Protein AF-A0A1S1TXU4-F1 (afdb_monomer_lite)

Structure (mmCIF, N/CA/C/O backbone):
data_AF-A0A1S1TXU4-F1
#
_entry.id   AF-A0A1S1TXU4-F1
#
loop_
_atom_site.group_PDB
_atom_site.id
_atom_site.type_symbol
_atom_site.label_atom_id
_atom_site.label_alt_id
_atom_site.label_comp_id
_atom_site.label_asym_id
_atom_site.label_entity_id
_atom_site.label_seq_id
_atom_site.pdbx_PDB_ins_code
_atom_site.Cartn_x
_atom_site.Cartn_y
_atom_site.Cartn_z
_atom_site.occupancy
_atom_site.B_iso_or_equiv
_atom_site.auth_seq_id
_atom_site.auth_comp_id
_atom_site.auth_asym_id
_atom_site.auth_atom_id
_atom_site.pdbx_PDB_model_num
ATOM 1 N N . MET A 1 1 ? 10.728 -5.138 -17.905 1.00 56.84 1 MET A N 1
ATOM 2 C CA . MET A 1 1 ? 10.617 -5.791 -16.585 1.00 56.84 1 MET A CA 1
ATOM 3 C C . MET A 1 1 ? 11.322 -4.879 -15.608 1.00 56.84 1 MET A C 1
ATOM 5 O O . MET A 1 1 ? 12.507 -4.655 -15.802 1.00 56.84 1 MET A O 1
ATOM 9 N N . ILE A 1 2 ? 10.602 -4.271 -14.668 1.00 71.00 2 ILE A N 1
ATOM 10 C CA . ILE A 1 2 ? 11.248 -3.433 -13.652 1.00 71.00 2 ILE A CA 1
ATOM 11 C C . ILE A 1 2 ? 11.953 -4.320 -12.621 1.00 71.00 2 ILE A C 1
ATOM 13 O O . ILE A 1 2 ? 11.500 -5.438 -12.352 1.00 71.00 2 ILE A O 1
ATOM 17 N N . SER A 1 3 ? 13.072 -3.840 -12.086 1.00 83.06 3 SER A N 1
ATOM 18 C CA . SER A 1 3 ? 13.880 -4.567 -11.102 1.00 83.06 3 SER A CA 1
ATOM 19 C C . SER A 1 3 ? 13.104 -4.796 -9.802 1.00 83.06 3 SER A C 1
ATOM 21 O O . SER A 1 3 ? 12.238 -4.002 -9.446 1.00 83.06 3 SER A O 1
ATOM 23 N N . GLN A 1 4 ? 13.441 -5.851 -9.050 1.00 79.06 4 GLN A N 1
ATOM 24 C CA . GLN A 1 4 ? 12.842 -6.134 -7.730 1.00 79.06 4 GLN A CA 1
ATOM 25 C C . GLN A 1 4 ? 12.873 -4.916 -6.789 1.00 79.06 4 GLN A C 1
ATOM 27 O O . GLN A 1 4 ? 11.909 -4.681 -6.072 1.00 79.06 4 GLN A O 1
ATOM 32 N N . HIS A 1 5 ? 13.943 -4.115 -6.830 1.00 83.25 5 HIS A N 1
ATOM 33 C CA . HIS A 1 5 ? 14.029 -2.870 -6.062 1.00 83.25 5 HIS A CA 1
ATOM 34 C C . HIS A 1 5 ? 12.968 -1.850 -6.484 1.00 83.25 5 HIS A C 1
ATOM 36 O O . HIS A 1 5 ? 12.195 -1.411 -5.643 1.00 83.25 5 HIS A O 1
ATOM 42 N N . GLU A 1 6 ? 12.861 -1.544 -7.779 1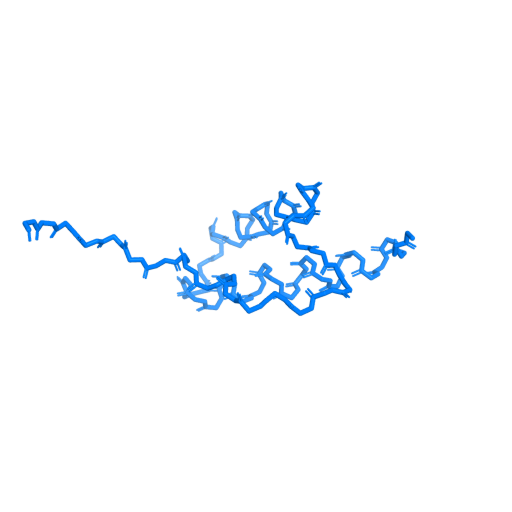.00 84.06 6 GLU A N 1
ATOM 43 C CA . GLU A 1 6 ? 11.814 -0.657 -8.304 1.00 84.06 6 GLU A CA 1
ATOM 44 C C . GLU A 1 6 ? 10.411 -1.161 -7.946 1.00 84.06 6 GLU A C 1
ATOM 46 O O . GLU A 1 6 ? 9.565 -0.376 -7.528 1.00 84.06 6 GLU A O 1
ATOM 51 N N . ARG A 1 7 ? 10.163 -2.475 -8.027 1.00 83.25 7 ARG A N 1
ATOM 52 C CA . ARG A 1 7 ? 8.882 -3.064 -7.594 1.00 83.25 7 ARG A CA 1
ATOM 53 C C . ARG A 1 7 ? 8.574 -2.728 -6.141 1.00 83.25 7 ARG A C 1
ATOM 55 O O . ARG A 1 7 ? 7.490 -2.233 -5.846 1.00 83.25 7 ARG A O 1
ATOM 62 N N . ILE A 1 8 ? 9.529 -2.986 -5.251 1.00 85.56 8 ILE A N 1
ATOM 63 C CA . ILE A 1 8 ? 9.377 -2.733 -3.818 1.00 85.56 8 ILE A CA 1
ATOM 64 C C . ILE A 1 8 ? 9.173 -1.240 -3.551 1.00 85.56 8 ILE A C 1
ATOM 66 O O . ILE A 1 8 ? 8.338 -0.898 -2.723 1.00 85.56 8 ILE A O 1
ATOM 70 N N . GLU A 1 9 ? 9.854 -0.346 -4.267 1.00 87.50 9 GLU A N 1
ATOM 71 C CA . GLU A 1 9 ? 9.650 1.099 -4.112 1.00 87.50 9 GLU A CA 1
ATOM 72 C C . GLU A 1 9 ? 8.242 1.541 -4.536 1.00 87.50 9 GLU A C 1
ATOM 74 O O . GLU A 1 9 ? 7.602 2.329 -3.835 1.00 87.50 9 GLU A O 1
ATOM 79 N N . HIS A 1 10 ? 7.721 0.996 -5.638 1.00 84.62 10 HIS A N 1
ATOM 80 C CA . HIS A 1 10 ? 6.358 1.271 -6.100 1.00 84.62 10 HIS A CA 1
ATOM 81 C C . HIS A 1 10 ? 5.296 0.758 -5.121 1.00 84.62 10 HIS A C 1
ATOM 83 O O . HIS A 1 10 ? 4.362 1.488 -4.779 1.00 84.62 10 HIS A O 1
ATOM 89 N N . ILE A 1 11 ? 5.458 -0.478 -4.646 1.00 87.75 11 ILE A N 1
ATOM 90 C CA . ILE A 1 11 ? 4.569 -1.102 -3.662 1.00 87.75 11 ILE A CA 1
ATOM 91 C C . ILE A 1 11 ? 4.636 -0.343 -2.336 1.00 87.75 11 ILE A C 1
ATOM 93 O O . ILE A 1 11 ? 3.601 0.007 -1.783 1.00 87.75 11 ILE A O 1
ATOM 97 N N . SER A 1 12 ? 5.838 -0.017 -1.858 1.00 86.50 12 SER A N 1
ATOM 98 C CA . SER A 1 12 ? 6.057 0.708 -0.603 1.00 86.50 12 SER A CA 1
ATOM 99 C C . SER A 1 12 ? 5.441 2.106 -0.641 1.00 86.50 12 SER A C 1
ATOM 101 O O . SER A 1 12 ? 4.759 2.501 0.303 1.00 86.50 12 SER A O 1
ATOM 103 N N . ARG A 1 13 ? 5.586 2.837 -1.758 1.00 86.56 13 ARG A N 1
ATOM 104 C CA . ARG A 1 13 ? 4.937 4.144 -1.939 1.00 86.56 13 ARG A CA 1
ATOM 105 C C . ARG A 1 13 ? 3.415 4.027 -1.843 1.00 86.56 13 ARG A C 1
ATOM 107 O O . ARG A 1 13 ? 2.806 4.790 -1.101 1.00 86.56 13 AR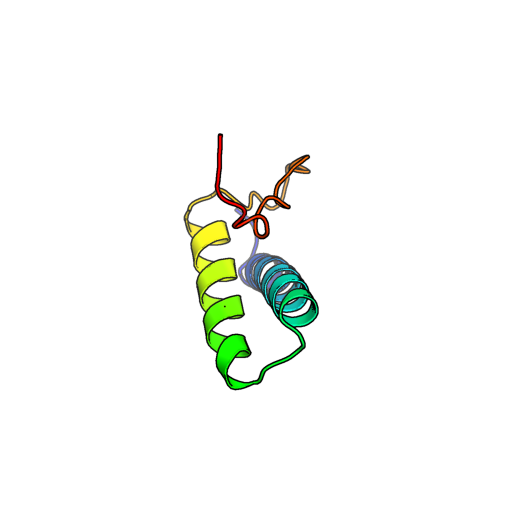G A O 1
ATOM 114 N N . ARG A 1 14 ? 2.812 3.037 -2.509 1.00 84.88 14 ARG A N 1
ATOM 115 C CA . ARG A 1 14 ? 1.354 2.821 -2.473 1.00 84.88 14 ARG A CA 1
ATOM 116 C C . ARG A 1 14 ? 0.848 2.324 -1.128 1.00 84.88 14 ARG A C 1
ATOM 118 O O . ARG A 1 14 ? -0.194 2.784 -0.672 1.00 84.88 14 ARG A O 1
ATOM 125 N N . ALA A 1 15 ? 1.576 1.412 -0.495 1.00 87.00 15 ALA A N 1
ATOM 126 C CA . ALA A 1 15 ? 1.262 0.917 0.837 1.00 87.00 15 ALA A CA 1
ATOM 127 C C . ALA A 1 15 ? 1.286 2.063 1.847 1.00 87.00 15 ALA A C 1
ATOM 129 O O . ALA A 1 15 ? 0.384 2.171 2.670 1.00 87.00 15 ALA A O 1
ATOM 130 N N . ARG A 1 16 ? 2.277 2.955 1.735 1.00 85.50 16 ARG A N 1
ATOM 131 C CA . ARG A 1 16 ? 2.377 4.150 2.564 1.0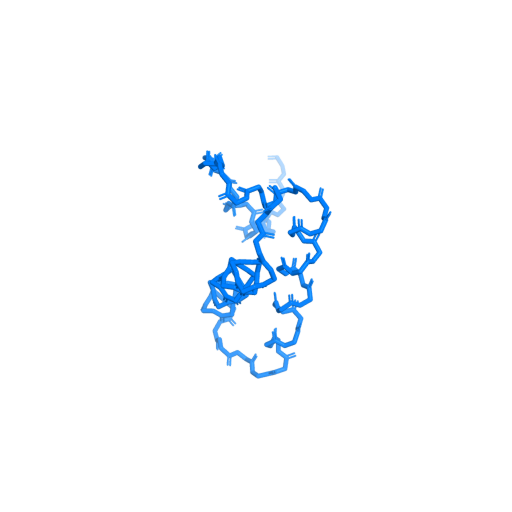0 85.50 16 ARG A CA 1
ATOM 132 C C . ARG A 1 16 ? 1.208 5.094 2.308 1.00 85.50 16 ARG A C 1
ATOM 134 O O . ARG A 1 16 ? 0.506 5.381 3.258 1.00 85.50 16 ARG A O 1
ATOM 141 N N . GLU A 1 17 ? 0.901 5.462 1.064 1.00 86.12 17 GLU A N 1
ATOM 142 C CA . GLU A 1 17 ? -0.275 6.298 0.750 1.00 86.12 17 GLU A CA 1
ATOM 143 C C . GLU A 1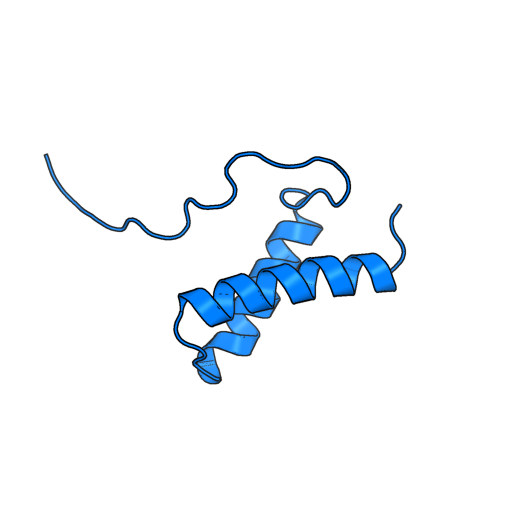 17 ? -1.589 5.730 1.319 1.00 86.12 17 GLU A C 1
ATOM 145 O O . GLU A 1 17 ? -2.391 6.472 1.885 1.00 86.12 17 GLU A O 1
ATOM 150 N N . LEU A 1 18 ? -1.805 4.413 1.196 1.00 83.94 18 LEU A N 1
ATOM 151 C CA . LEU A 1 18 ? -2.948 3.713 1.796 1.00 83.94 18 LEU A CA 1
ATOM 152 C C . LEU A 1 18 ? -2.931 3.818 3.326 1.00 83.94 18 LEU A C 1
ATOM 154 O O . LEU A 1 18 ? -3.961 4.082 3.940 1.00 83.94 18 LEU A O 1
ATOM 158 N N . TRP A 1 19 ? -1.759 3.659 3.932 1.00 84.81 19 TRP A N 1
ATOM 159 C CA . TRP A 1 19 ? -1.575 3.718 5.376 1.00 84.81 19 TRP A CA 1
ATOM 160 C C . TRP A 1 19 ? -1.772 5.131 5.946 1.00 84.81 19 TRP A C 1
ATOM 162 O O . TRP A 1 19 ? -2.395 5.278 6.997 1.00 84.81 19 TRP A O 1
ATOM 172 N N . GLU A 1 20 ? -1.329 6.171 5.234 1.00 85.62 20 GLU A N 1
ATOM 173 C CA . GLU A 1 20 ? -1.566 7.578 5.591 1.00 85.62 20 GLU A CA 1
ATOM 174 C C . GLU A 1 20 ? -3.062 7.915 5.522 1.00 85.62 20 GLU A C 1
ATOM 176 O O . GLU A 1 20 ? -3.597 8.561 6.423 1.00 85.62 20 GLU A O 1
ATOM 181 N N . LYS A 1 21 ? -3.762 7.419 4.490 1.00 80.25 21 LYS A N 1
ATOM 182 C CA . LYS A 1 21 ? -5.211 7.611 4.312 1.00 80.25 21 LYS A CA 1
ATOM 183 C C . LYS A 1 21 ? -6.049 6.978 5.426 1.00 80.25 21 LYS A C 1
ATOM 185 O O . LYS A 1 21 ? -7.075 7.533 5.802 1.00 80.25 21 LYS A O 1
ATOM 190 N N . GLU A 1 22 ? -5.617 5.828 5.936 1.00 76.25 22 GLU A N 1
ATOM 191 C CA . GLU A 1 22 ? -6.313 5.071 6.987 1.00 76.25 22 GLU A CA 1
ATOM 192 C C . GLU A 1 22 ? -5.931 5.533 8.411 1.00 76.25 22 GLU A C 1
ATOM 194 O O . GLU A 1 22 ? -6.475 5.022 9.389 1.00 76.25 22 GLU A O 1
ATOM 199 N N . GLY A 1 23 ? -5.006 6.492 8.554 1.00 81.75 23 GLY A N 1
ATOM 200 C CA . GLY A 1 23 ? -4.615 7.056 9.851 1.00 81.75 23 GLY A CA 1
ATOM 201 C C . GLY A 1 23 ? -3.509 6.291 10.585 1.00 81.75 23 GLY A C 1
ATOM 202 O O . GLY A 1 23 ? -3.492 6.278 11.813 1.00 81.75 23 GLY A O 1
ATOM 203 N N . PHE A 1 24 ? -2.582 5.662 9.854 1.00 74.56 24 PHE A N 1
ATOM 204 C CA . PHE A 1 24 ? -1.374 5.019 10.396 1.00 74.56 24 PHE A CA 1
ATOM 205 C C . PHE A 1 24 ? -1.625 3.922 11.443 1.00 74.56 24 PHE A C 1
ATOM 207 O O . PHE A 1 24 ? -0.806 3.684 12.334 1.00 74.56 24 PHE A O 1
ATOM 214 N N . ALA A 1 25 ? -2.744 3.205 11.350 1.00 76.56 25 ALA A N 1
ATOM 215 C CA . ALA A 1 25 ? -2.992 2.073 12.234 1.00 76.56 25 ALA A CA 1
ATOM 216 C C . ALA A 1 25 ? -1.982 0.944 11.946 1.00 76.56 25 ALA A C 1
ATOM 218 O O . ALA A 1 25 ? -1.953 0.409 10.837 1.00 76.56 25 ALA A O 1
ATOM 219 N N . SER A 1 26 ? -1.160 0.556 12.927 1.00 71.19 26 SER A N 1
ATOM 220 C CA . SER A 1 26 ? -0.172 -0.531 12.769 1.00 71.19 26 SER A CA 1
ATOM 221 C C . SER A 1 26 ? -0.814 -1.879 12.426 1.00 71.19 26 SER A C 1
ATOM 223 O O . SER A 1 26 ? -0.223 -2.678 11.708 1.00 71.19 26 SER A O 1
ATOM 225 N N . ASP A 1 27 ? -2.055 -2.106 12.865 1.00 80.31 27 ASP A N 1
ATOM 226 C CA . ASP A 1 27 ? -2.853 -3.286 12.500 1.00 80.31 27 ASP A CA 1
ATOM 227 C C . ASP A 1 27 ? -3.152 -3.341 10.986 1.00 80.31 27 ASP A C 1
ATOM 229 O O . ASP A 1 27 ? -3.233 -4.405 10.376 1.00 80.31 27 ASP A O 1
ATOM 233 N N . ARG A 1 28 ? -3.230 -2.168 10.347 1.00 76.88 28 ARG A N 1
ATOM 234 C CA . ARG A 1 28 ? -3.551 -2.001 8.925 1.00 76.88 28 ARG A CA 1
ATOM 235 C C . ARG A 1 28 ? -2.321 -1.851 8.041 1.00 76.88 28 ARG A C 1
ATOM 237 O O . ARG A 1 28 ? -2.472 -1.886 6.825 1.00 76.88 28 ARG A O 1
ATOM 244 N N . GLU A 1 29 ? -1.122 -1.731 8.612 1.00 79.81 29 GLU A N 1
ATOM 245 C CA . GLU A 1 29 ? 0.129 -1.593 7.853 1.00 79.81 29 GLU A CA 1
ATOM 246 C C . GLU A 1 29 ? 0.341 -2.801 6.929 1.00 79.81 29 GLU A C 1
ATOM 248 O O . GLU A 1 29 ? 0.516 -2.640 5.720 1.00 79.81 29 GLU A O 1
ATOM 253 N N . LYS A 1 30 ? 0.220 -4.021 7.474 1.00 83.56 30 LYS A N 1
ATOM 254 C CA . LYS A 1 30 ? 0.310 -5.267 6.696 1.00 83.56 30 LYS A CA 1
ATOM 255 C C . LYS A 1 30 ? -0.780 -5.367 5.634 1.00 83.56 30 LYS A C 1
ATOM 257 O O . LYS A 1 30 ? -0.480 -5.761 4.515 1.00 83.56 30 LYS A O 1
ATOM 262 N N . ALA A 1 31 ? -2.014 -4.988 5.964 1.00 86.81 31 ALA A N 1
ATOM 263 C CA . ALA A 1 31 ? -3.130 -5.008 5.018 1.00 86.81 31 ALA A CA 1
ATOM 264 C C . ALA A 1 31 ? -2.946 -3.987 3.877 1.00 86.81 31 ALA A C 1
ATOM 266 O O . ALA A 1 31 ? -3.271 -4.277 2.728 1.00 86.81 31 ALA A O 1
ATOM 267 N N . CYS A 1 32 ? -2.386 -2.808 4.170 1.00 85.06 32 CYS A N 1
ATOM 268 C CA . CYS A 1 32 ? -2.038 -1.804 3.163 1.00 85.06 32 CYS A CA 1
ATOM 269 C C . CYS A 1 32 ? -0.909 -2.292 2.252 1.00 85.06 32 CYS A C 1
ATOM 271 O O . CYS A 1 32 ? -0.963 -2.072 1.042 1.00 85.06 32 CYS A O 1
ATOM 273 N N . TRP A 1 33 ? 0.083 -2.981 2.820 1.00 88.38 33 TRP A N 1
ATOM 274 C CA . TRP A 1 33 ? 1.158 -3.618 2.062 1.00 88.38 33 TRP A CA 1
ATOM 275 C C . TRP A 1 33 ? 0.646 -4.726 1.146 1.00 88.38 33 TRP A C 1
ATOM 277 O O . TRP A 1 33 ? 0.939 -4.700 -0.044 1.00 88.38 33 TRP A O 1
ATOM 287 N N . ASP A 1 34 ? -0.154 -5.652 1.669 1.00 89.44 34 ASP A N 1
ATOM 288 C CA . ASP A 1 34 ? -0.706 -6.782 0.912 1.00 89.44 34 ASP A CA 1
ATOM 289 C C . ASP A 1 34 ? -1.562 -6.298 -0.269 1.00 89.44 34 ASP A C 1
ATOM 291 O O . ASP A 1 34 ? -1.358 -6.705 -1.410 1.00 89.44 34 ASP A O 1
ATOM 295 N N . LYS A 1 35 ? -2.412 -5.290 -0.034 1.00 86.94 35 LYS A N 1
ATOM 296 C CA . LYS A 1 35 ? -3.208 -4.637 -1.081 1.00 86.94 35 LYS A CA 1
ATOM 297 C C . LYS A 1 35 ? -2.347 -3.937 -2.135 1.00 86.94 35 LYS A C 1
ATOM 299 O O . LYS A 1 35 ? -2.661 -3.987 -3.321 1.00 86.94 35 LYS A O 1
ATOM 304 N N . ALA A 1 36 ? -1.269 -3.265 -1.730 1.00 87.75 36 ALA A N 1
ATOM 305 C CA . ALA A 1 36 ? -0.356 -2.615 -2.668 1.00 87.75 36 ALA A CA 1
ATOM 306 C C . ALA A 1 36 ? 0.422 -3.631 -3.523 1.00 87.75 36 ALA A C 1
ATOM 308 O O . ALA A 1 36 ? 0.651 -3.372 -4.706 1.00 87.75 36 ALA A O 1
ATOM 309 N N . VAL A 1 37 ? 0.795 -4.779 -2.945 1.00 87.19 37 VAL A N 1
ATOM 310 C CA . VAL A 1 37 ? 1.402 -5.911 -3.662 1.00 87.19 37 VAL A CA 1
ATOM 311 C C . VAL A 1 37 ? 0.401 -6.503 -4.653 1.00 87.19 37 VAL A C 1
ATOM 313 O O . VAL A 1 37 ? 0.730 -6.610 -5.829 1.00 87.19 37 VAL A O 1
ATOM 316 N N . GLU A 1 38 ? -0.829 -6.800 -4.224 1.00 87.19 38 GLU A N 1
ATOM 317 C CA . GLU A 1 38 ? -1.885 -7.352 -5.084 1.00 87.19 38 GLU A CA 1
ATOM 318 C C . GLU A 1 38 ? -2.165 -6.443 -6.290 1.00 87.19 38 GLU A C 1
ATOM 320 O O . GLU A 1 38 ? -2.195 -6.902 -7.430 1.00 87.19 38 GLU A O 1
ATOM 325 N N . GLU A 1 39 ? -2.310 -5.134 -6.073 1.00 85.69 39 GLU A N 1
ATOM 326 C CA . GLU A 1 39 ? -2.542 -4.164 -7.149 1.00 85.69 39 GLU A CA 1
ATOM 327 C C . GLU A 1 39 ? -1.362 -4.106 -8.135 1.00 85.69 39 GLU A C 1
ATOM 329 O O . GL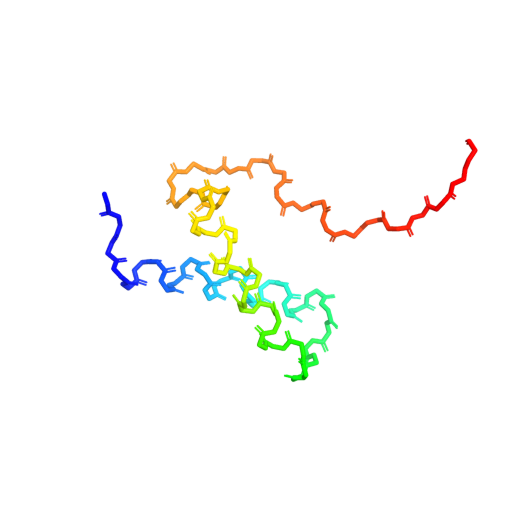U A 1 39 ? -1.553 -3.931 -9.344 1.00 85.69 39 GLU A O 1
ATOM 334 N N . PHE A 1 40 ? -0.139 -4.284 -7.634 1.00 84.25 40 PHE A N 1
ATOM 335 C CA . PHE A 1 40 ? 1.069 -4.323 -8.446 1.00 84.25 40 PHE A CA 1
ATOM 336 C C . PHE A 1 40 ? 1.196 -5.629 -9.248 1.00 84.25 40 PHE A C 1
ATOM 338 O O . PHE A 1 40 ? 1.451 -5.589 -10.454 1.00 84.25 40 PHE A O 1
ATOM 345 N N . GLU A 1 41 ? 0.971 -6.785 -8.623 1.00 82.81 41 GLU A N 1
ATOM 346 C CA . GLU A 1 41 ? 1.020 -8.102 -9.272 1.00 82.81 41 GLU A CA 1
ATOM 347 C C . GLU A 1 41 ? -0.136 -8.318 -10.251 1.00 82.81 41 GLU A C 1
ATOM 349 O O . GLU A 1 41 ? 0.057 -8.882 -11.328 1.00 82.81 41 GLU A O 1
ATOM 354 N N . SER A 1 42 ? -1.313 -7.776 -9.939 1.00 80.12 42 SER A N 1
ATOM 355 C CA . SER A 1 42 ? -2.468 -7.747 -10.836 1.00 80.12 42 SER A CA 1
ATOM 356 C C . SER A 1 42 ? -2.232 -6.870 -12.076 1.00 80.12 42 SER A C 1
ATOM 358 O O . SER A 1 42 ? -3.090 -6.827 -12.959 1.00 80.12 42 SER A O 1
ATOM 360 N N . GLY A 1 43 ? -1.116 -6.132 -12.150 1.00 73.62 43 GLY A N 1
ATOM 361 C CA . GLY A 1 43 ? -0.785 -5.234 -13.258 1.00 73.62 43 GLY A CA 1
ATOM 362 C C . GLY A 1 43 ? -1.621 -3.952 -13.295 1.00 73.62 43 GLY A C 1
ATOM 363 O O . GLY A 1 43 ? -1.457 -3.144 -14.215 1.00 73.62 43 GLY A O 1
ATOM 364 N N . LYS A 1 44 ? -2.488 -3.741 -12.291 1.00 69.50 44 LYS A N 1
ATOM 365 C CA . LYS A 1 44 ? -3.270 -2.511 -12.122 1.00 69.50 44 LYS A CA 1
ATOM 366 C C . LYS A 1 44 ? -2.337 -1.347 -11.824 1.00 69.50 44 LYS A C 1
ATOM 368 O O . LYS A 1 44 ? -2.491 -0.287 -12.417 1.00 69.50 44 LYS A O 1
ATOM 373 N N . LEU A 1 45 ? -1.311 -1.575 -11.002 1.00 65.88 45 LEU A N 1
ATOM 374 C CA . LEU A 1 45 ? -0.242 -0.620 -10.747 1.00 65.88 45 LEU A CA 1
ATOM 375 C C . LEU A 1 45 ? 0.904 -0.797 -11.753 1.00 65.88 45 LEU A C 1
ATOM 377 O O . LEU A 1 45 ? 1.967 -1.333 -11.449 1.00 65.88 45 LEU A O 1
ATOM 381 N N . THR A 1 46 ? 0.700 -0.360 -12.993 1.00 56.91 46 THR A N 1
ATOM 382 C CA . THR A 1 46 ? 1.790 -0.345 -13.975 1.00 56.91 46 THR A CA 1
ATOM 383 C C . THR A 1 46 ? 2.797 0.756 -13.616 1.00 56.91 46 THR A C 1
ATOM 385 O O . THR A 1 46 ? 2.490 1.942 -13.698 1.00 56.91 46 THR A O 1
ATOM 388 N N . ALA A 1 47 ? 4.033 0.368 -13.283 1.00 56.78 47 ALA A N 1
ATOM 389 C CA . ALA A 1 47 ? 5.162 1.250 -12.943 1.00 56.78 47 ALA A CA 1
ATOM 390 C C . ALA A 1 47 ? 5.644 2.199 -14.067 1.00 56.78 47 ALA A C 1
ATOM 392 O O . ALA A 1 47 ? 6.691 2.821 -13.944 1.00 56.78 47 ALA A O 1
ATOM 393 N N . GLY A 1 48 ? 4.911 2.319 -15.174 1.00 50.56 48 GLY A N 1
ATOM 394 C CA . GLY A 1 48 ? 5.327 3.101 -16.345 1.00 50.56 48 GLY A CA 1
ATOM 395 C C . GLY A 1 48 ? 4.199 3.821 -17.074 1.00 50.56 48 GLY A C 1
ATOM 396 O O . GLY A 1 48 ? 4.404 4.310 -18.180 1.00 50.56 48 GLY A O 1
ATOM 397 N N . ARG A 1 49 ? 3.000 3.885 -16.495 1.00 43.69 49 ARG A N 1
ATOM 398 C CA . ARG A 1 49 ? 1.893 4.657 -17.052 1.00 43.69 49 ARG A CA 1
ATOM 399 C C . ARG A 1 49 ? 1.213 5.342 -15.893 1.00 43.69 49 ARG A C 1
ATOM 401 O O . ARG A 1 49 ? 0.556 4.678 -15.098 1.00 43.69 49 ARG A O 1
ATOM 408 N N . GLU A 1 50 ? 1.414 6.650 -15.802 1.00 48.12 50 GLU A N 1
ATOM 409 C CA . GLU A 1 50 ? 0.607 7.530 -14.968 1.00 48.12 50 GLU A CA 1
ATOM 410 C C . GLU A 1 50 ? -0.860 7.136 -15.171 1.00 48.12 50 GLU A C 1
ATOM 412 O O . GLU A 1 50 ? -1.418 7.297 -16.258 1.00 48.12 50 GLU A O 1
ATOM 417 N N . GLN A 1 51 ? -1.450 6.488 -14.167 1.00 41.00 51 GLN A N 1
ATOM 418 C CA . GLN A 1 51 ? -2.872 6.203 -14.149 1.00 41.00 51 GLN A CA 1
ATOM 419 C C . GLN A 1 51 ? -3.564 7.446 -13.590 1.00 41.00 51 GLN A C 1
ATOM 421 O O . GLN A 1 51 ? -3.455 7.702 -12.387 1.00 41.00 51 GLN A O 1
ATOM 426 N N . PRO A 1 52 ? -4.307 8.213 -14.405 1.00 41.91 52 PRO A N 1
ATOM 427 C CA . PRO A 1 52 ? -5.285 9.133 -13.860 1.00 41.91 52 PRO A CA 1
ATOM 428 C C . PRO A 1 52 ? -6.403 8.285 -13.241 1.00 41.91 52 PRO A C 1
ATOM 430 O O . PRO A 1 52 ? -7.169 7.645 -13.955 1.00 41.91 52 PRO A O 1
ATOM 433 N N . GLY A 1 53 ? -6.478 8.235 -11.910 1.00 41.47 53 GLY A N 1
ATOM 434 C CA . GLY A 1 53 ? -7.695 7.777 -11.228 1.00 41.47 53 GLY A CA 1
ATOM 435 C C . GLY A 1 53 ? -7.592 6.582 -10.282 1.00 41.47 53 GLY A C 1
ATOM 436 O O . GLY A 1 53 ? -8.632 6.100 -9.846 1.00 41.47 53 GLY A O 1
ATOM 437 N N . ALA A 1 54 ? -6.408 6.127 -9.860 1.00 45.16 54 ALA A N 1
ATOM 438 C CA . ALA A 1 54 ? -6.310 5.087 -8.820 1.00 45.16 54 ALA A CA 1
ATOM 439 C C . ALA A 1 54 ? -6.559 5.624 -7.386 1.00 45.16 54 ALA A C 1
ATOM 441 O O . ALA A 1 54 ? -5.914 5.191 -6.425 1.00 45.16 54 ALA A O 1
ATOM 442 N N . ASN A 1 55 ? -7.488 6.578 -7.261 1.00 43.31 55 ASN A N 1
ATOM 443 C CA . ASN A 1 55 ? -7.992 7.145 -6.016 1.00 43.31 55 ASN A CA 1
ATOM 444 C C . ASN A 1 55 ? -9.532 7.067 -6.007 1.00 43.31 55 ASN A C 1
ATOM 446 O O . ASN A 1 55 ? -10.224 8.074 -5.951 1.00 43.31 55 ASN A O 1
ATOM 450 N N . ALA A 1 56 ? -10.060 5.845 -6.108 1.00 41.25 56 ALA A N 1
ATOM 451 C CA . ALA A 1 56 ? -11.464 5.517 -5.841 1.00 41.25 56 ALA A CA 1
ATOM 452 C C . ALA A 1 56 ? -11.572 4.429 -4.753 1.00 41.25 56 ALA A C 1
ATOM 454 O O . ALA A 1 56 ? -12.422 3.549 -4.799 1.00 41.25 56 ALA A O 1
ATOM 455 N N . ALA A 1 57 ? -10.670 4.467 -3.767 1.00 43.53 57 ALA A N 1
ATOM 456 C CA . ALA A 1 57 ? -10.845 3.759 -2.505 1.00 43.53 57 ALA A CA 1
ATOM 457 C C . ALA A 1 57 ? -11.238 4.799 -1.452 1.00 43.53 57 ALA A C 1
ATOM 459 O O . ALA A 1 57 ? -10.379 5.492 -0.893 1.00 43.53 57 ALA A O 1
ATOM 460 N N . GLY A 1 58 ? -12.549 4.958 -1.284 1.00 42.66 58 GLY A N 1
ATOM 461 C CA . GLY A 1 58 ? -13.159 5.845 -0.303 1.00 42.66 58 GLY A CA 1
ATOM 462 C C . GLY A 1 58 ? -14.390 6.561 -0.843 1.00 42.66 58 GLY A C 1
ATOM 463 O O . GLY A 1 58 ? -14.352 7.775 -0.954 1.00 42.66 58 GLY A O 1
ATOM 464 N N . ASP A 1 59 ? -15.449 5.829 -1.186 1.00 40.31 59 ASP A N 1
ATOM 465 C CA . ASP A 1 59 ? -16.806 6.326 -0.935 1.00 40.31 59 ASP A CA 1
ATOM 466 C C . ASP A 1 59 ? -17.747 5.129 -0.759 1.00 40.31 59 ASP A C 1
ATOM 468 O O . ASP A 1 59 ? -18.218 4.505 -1.708 1.00 40.31 59 ASP A O 1
ATOM 472 N N . GLY A 1 60 ? -17.912 4.726 0.499 1.00 47.66 60 GLY A N 1
ATOM 473 C CA . GLY A 1 60 ? -19.096 4.001 0.921 1.00 47.66 60 GLY A CA 1
ATOM 474 C C . GLY A 1 60 ? -20.127 5.044 1.329 1.00 47.66 60 GLY A C 1
ATOM 475 O O . GLY A 1 60 ? -20.018 5.603 2.416 1.00 47.66 60 GLY A O 1
ATOM 476 N N . GLY A 1 61 ? -21.109 5.291 0.469 1.00 37.94 61 GLY A N 1
ATOM 477 C CA . GLY A 1 61 ? -22.205 6.222 0.714 1.00 37.94 61 GLY A CA 1
ATOM 478 C C . GLY A 1 61 ? -23.449 5.784 -0.048 1.00 37.94 61 GLY A C 1
ATOM 479 O O . GLY A 1 61 ? -23.586 6.017 -1.241 1.00 37.94 61 GLY A O 1
ATOM 480 N N . ALA A 1 62 ? -24.333 5.077 0.646 1.00 48.06 62 ALA A N 1
ATOM 481 C CA . ALA A 1 62 ? -25.600 4.571 0.143 1.00 48.06 62 ALA A CA 1
ATOM 482 C C . ALA A 1 62 ? -26.559 5.675 -0.351 1.00 48.06 62 ALA A C 1
ATOM 484 O O . ALA A 1 62 ? -26.692 6.706 0.300 1.00 48.06 62 ALA A O 1
ATOM 485 N N . GLY A 1 63 ? -27.365 5.347 -1.368 1.00 47.50 63 GLY A N 1
ATOM 486 C CA . GLY A 1 63 ? -28.788 5.703 -1.370 1.00 47.50 63 GLY A CA 1
ATOM 487 C C . GLY A 1 63 ? -29.288 6.707 -2.416 1.00 47.50 63 GLY A C 1
ATOM 488 O O . GLY A 1 63 ? -28.987 7.890 -2.329 1.00 47.50 63 GLY A O 1
ATOM 489 N N . HIS A 1 64 ? -30.205 6.176 -3.237 1.00 40.28 64 HIS A N 1
ATOM 490 C CA . HIS A 1 64 ? -31.306 6.796 -3.996 1.00 40.28 64 HIS A CA 1
ATOM 491 C C . HIS A 1 64 ? -30.986 7.539 -5.299 1.00 40.28 64 HIS A C 1
ATOM 493 O O . HIS A 1 64 ? -30.466 8.671 -5.262 1.00 40.28 64 HIS A O 1
#

Sequence (64 aa):
MISQHERIEHISRRARELWEKEGFASDREKA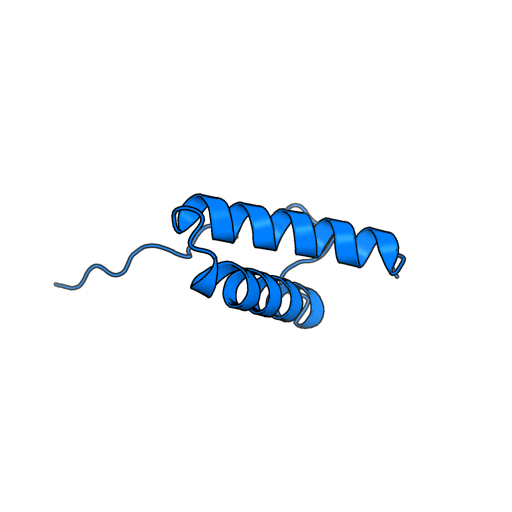CWDKAVEEFESGKLTAGREQPGANAAGDGGAGH

Radius of gyration: 13.14 Å; chains: 1; bounding box: 45×17×30 Å

Foldseek 3Di:
DDDPVLLCVQLVVQLVVVCVVVPNDPVCSVVSSVVSNCCVVVCVSPSPDPDPPPPPPDDPDDDD

pLDDT: mean 70.89, std 17.85, range [37.94, 89.44]

Secondary structure (DSSP, 8-state):
---HHHHHHHHHHHHHHHHHHTT--HHHHHHHHHHHHHHHHTTSS-TTS--TT-----------